Protein AF-A0A212L236-F1 (afdb_monomer_lite)

Structure (mmCIF, N/CA/C/O backbone):
data_AF-A0A212L236-F1
#
_entry.id   AF-A0A212L236-F1
#
loop_
_atom_site.group_PDB
_atom_site.id
_atom_site.type_symbol
_atom_site.label_atom_id
_atom_site.label_alt_id
_atom_site.label_comp_id
_atom_site.label_asym_id
_atom_site.label_entity_id
_atom_site.label_seq_id
_atom_site.pdbx_PDB_ins_code
_atom_site.Cartn_x
_atom_site.Cartn_y
_atom_site.Cartn_z
_atom_site.occupancy
_atom_site.B_iso_or_equiv
_atom_site.auth_seq_id
_atom_site.auth_comp_id
_atom_site.auth_asym_id
_atom_site.auth_atom_id
_atom_site.pdbx_PDB_model_num
ATOM 1 N N . MET A 1 1 ? -16.965 5.588 82.802 1.00 40.06 1 MET A N 1
ATOM 2 C CA . MET A 1 1 ? -16.096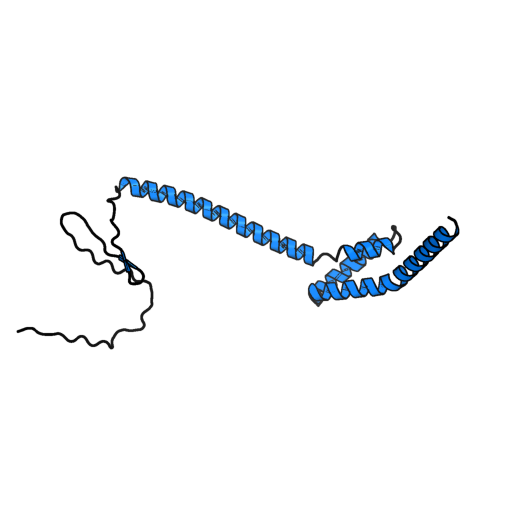 4.462 82.389 1.00 40.06 1 MET A CA 1
ATOM 3 C C . MET A 1 1 ? -16.207 4.333 80.876 1.00 40.06 1 MET A C 1
ATOM 5 O O . MET A 1 1 ? -17.300 4.101 80.388 1.00 40.06 1 MET A O 1
ATOM 9 N N . SER A 1 2 ? -15.134 4.627 80.138 1.00 43.31 2 SER A N 1
ATOM 10 C CA . SER A 1 2 ? -15.123 4.700 78.668 1.00 43.31 2 SER A CA 1
ATOM 11 C C . SER A 1 2 ? -14.299 3.535 78.125 1.00 43.31 2 SER A C 1
ATOM 13 O O . SER A 1 2 ? -13.090 3.469 78.349 1.00 43.31 2 SER A O 1
ATOM 15 N N . THR A 1 3 ? -14.959 2.581 77.476 1.00 48.84 3 THR A N 1
ATOM 16 C CA . THR A 1 3 ? -14.330 1.403 76.878 1.00 48.84 3 THR A CA 1
ATOM 17 C C . THR A 1 3 ? -13.819 1.759 75.482 1.00 48.84 3 THR A C 1
ATOM 19 O O . THR A 1 3 ? -14.577 1.891 74.524 1.00 48.84 3 THR A O 1
ATOM 22 N N . LYS A 1 4 ? -12.502 1.952 75.355 1.00 53.78 4 LYS A N 1
ATOM 23 C CA . LYS A 1 4 ? -11.840 2.120 74.054 1.00 53.78 4 LYS A CA 1
ATOM 24 C C . LYS A 1 4 ? -11.674 0.750 73.402 1.00 53.78 4 LYS A C 1
ATOM 26 O O . LYS A 1 4 ? -10.780 -0.007 73.769 1.00 53.78 4 LYS A O 1
ATOM 31 N N . ASN A 1 5 ? -12.543 0.445 72.443 1.00 52.94 5 ASN A N 1
ATOM 32 C CA . ASN A 1 5 ? -12.450 -0.769 71.640 1.00 52.94 5 ASN A CA 1
ATOM 33 C C . ASN A 1 5 ? -11.335 -0.594 70.595 1.00 52.94 5 ASN A C 1
ATOM 35 O O . ASN A 1 5 ? -11.407 0.278 69.728 1.00 52.94 5 ASN A O 1
ATOM 39 N N . LYS A 1 6 ? -10.259 -1.372 70.731 1.00 56.81 6 LYS A N 1
ATOM 40 C CA . LYS A 1 6 ? -9.047 -1.287 69.907 1.00 56.81 6 LYS A CA 1
ATOM 41 C C . LYS A 1 6 ? -9.207 -2.256 68.731 1.00 56.81 6 LYS A C 1
ATOM 43 O O . LYS A 1 6 ? -8.976 -3.449 68.881 1.00 56.81 6 LYS A O 1
ATOM 48 N N . VAL A 1 7 ? -9.662 -1.754 67.583 1.00 59.41 7 VAL A N 1
ATOM 49 C CA . VAL A 1 7 ? -9.830 -2.567 66.366 1.00 59.41 7 VAL A CA 1
ATOM 50 C C . VAL A 1 7 ? -8.456 -2.854 65.750 1.00 59.41 7 VAL A C 1
ATOM 52 O O . VAL A 1 7 ? -7.631 -1.953 65.595 1.00 59.41 7 VAL A O 1
ATOM 55 N N . ASN A 1 8 ? -8.197 -4.127 65.453 1.00 59.19 8 ASN A N 1
ATOM 56 C CA . ASN A 1 8 ? -6.914 -4.660 64.997 1.00 59.19 8 ASN A CA 1
ATOM 57 C C . ASN A 1 8 ? -6.783 -4.519 63.459 1.00 59.19 8 ASN A C 1
ATOM 59 O O . ASN A 1 8 ? -7.625 -5.053 62.740 1.00 59.19 8 ASN A O 1
ATOM 63 N N . PRO A 1 9 ? -5.762 -3.830 62.912 1.00 56.81 9 PRO A N 1
ATOM 64 C CA . PRO A 1 9 ? -5.702 -3.456 61.489 1.00 56.81 9 PRO A CA 1
ATOM 65 C C . PRO A 1 9 ? -5.265 -4.572 60.515 1.00 56.81 9 PRO A C 1
ATOM 67 O O . PRO A 1 9 ? -4.916 -4.277 59.375 1.00 56.81 9 PRO A O 1
ATOM 70 N N . ARG A 1 10 ? -5.257 -5.847 60.927 1.00 58.03 10 ARG A N 1
ATOM 71 C CA . ARG A 1 10 ? -4.719 -6.965 60.120 1.00 58.03 10 ARG A CA 1
ATOM 72 C C . ARG A 1 10 ? -5.750 -7.774 59.318 1.00 58.03 10 ARG A C 1
ATOM 74 O O . ARG A 1 10 ? -5.355 -8.723 58.656 1.00 58.03 10 ARG A O 1
ATOM 81 N N . GLU A 1 11 ? -7.022 -7.379 59.302 1.00 51.56 11 GLU A N 1
ATOM 82 C CA . GLU A 1 11 ? -8.074 -8.060 58.514 1.00 51.56 11 GLU A CA 1
ATOM 83 C C . GLU A 1 11 ? -8.486 -7.324 57.225 1.00 51.56 11 GLU A C 1
ATOM 85 O O . GLU A 1 11 ? -9.511 -7.625 56.618 1.00 51.56 11 GLU A O 1
ATOM 90 N N . LEU A 1 12 ? -7.690 -6.361 56.755 1.00 53.44 12 LEU A N 1
ATOM 91 C CA . LEU A 1 12 ? -7.918 -5.739 55.450 1.00 53.44 12 LEU A CA 1
ATOM 92 C C . LEU A 1 12 ? -7.248 -6.583 54.363 1.00 53.44 12 LEU A C 1
ATOM 94 O O . LEU A 1 12 ? -6.061 -6.429 54.080 1.00 53.44 12 LEU A O 1
ATOM 98 N N . GLY A 1 13 ? -8.035 -7.484 53.771 1.00 58.25 13 GLY A N 1
ATOM 99 C CA . GLY A 1 13 ? -7.703 -8.162 52.519 1.00 58.25 13 GLY A CA 1
ATOM 100 C C . GLY A 1 13 ? -7.383 -7.177 51.380 1.00 58.25 13 GLY A C 1
ATOM 101 O O . GLY A 1 13 ? -7.542 -5.962 51.541 1.00 58.25 13 GLY A O 1
ATOM 102 N N . PRO A 1 14 ? -6.905 -7.680 50.226 1.00 49.41 14 PRO A N 1
ATOM 103 C CA . PRO A 1 14 ? -6.412 -6.851 49.131 1.00 49.41 14 PRO A CA 1
ATOM 104 C C . PRO A 1 14 ? -7.471 -5.826 48.725 1.00 49.41 14 PRO A C 1
ATOM 106 O O . PRO A 1 14 ? -8.564 -6.171 48.276 1.00 49.41 14 PRO A O 1
ATOM 109 N N . LYS A 1 15 ? -7.135 -4.548 48.921 1.00 50.97 15 LYS A N 1
ATOM 110 C CA . LYS A 1 15 ? -7.946 -3.418 48.484 1.00 50.97 15 LYS A CA 1
ATOM 111 C C . LYS A 1 15 ? -7.992 -3.458 46.963 1.00 50.97 15 LYS A C 1
ATOM 113 O O . LYS A 1 15 ? -7.072 -2.998 46.298 1.00 50.97 15 LYS A O 1
ATOM 118 N N . HIS A 1 16 ? -9.064 -4.013 46.413 1.00 45.50 16 HIS A N 1
ATOM 119 C CA . HIS A 1 16 ? -9.483 -3.622 45.083 1.00 45.50 16 HIS A CA 1
ATOM 120 C C . HIS A 1 16 ? -9.772 -2.123 45.156 1.00 45.50 16 HIS A C 1
ATOM 122 O O . HIS A 1 16 ? -10.763 -1.709 45.757 1.00 45.50 16 HIS A O 1
ATOM 128 N N . GLU A 1 17 ? -8.888 -1.314 44.574 1.00 46.25 17 GLU A N 1
ATOM 129 C CA . GLU A 1 17 ? -9.128 0.091 44.240 1.00 46.25 17 GLU A CA 1
ATOM 130 C C . GLU A 1 17 ? -10.203 0.181 43.146 1.00 46.25 17 GLU A C 1
ATOM 132 O O . GLU A 1 17 ? -10.004 0.698 42.053 1.00 46.25 17 GLU A O 1
ATOM 137 N N . LEU A 1 18 ? -11.380 -0.370 43.417 1.00 48.53 18 LEU A N 1
ATOM 138 C CA . LEU A 1 18 ? -12.588 0.104 42.777 1.00 48.53 18 LEU A CA 1
ATOM 139 C C . LEU A 1 18 ? -12.910 1.387 43.525 1.00 48.53 18 LEU A C 1
ATOM 141 O O . LEU A 1 18 ? -13.132 1.328 44.732 1.00 48.53 18 LEU A O 1
ATOM 145 N N . GLY A 1 19 ? -12.841 2.529 42.833 1.00 50.44 19 GLY A N 1
ATOM 146 C CA . GLY A 1 19 ? -13.160 3.857 43.358 1.00 50.44 19 GLY A CA 1
ATOM 147 C C . GLY A 1 19 ? -14.532 3.873 44.029 1.00 50.44 19 GLY A C 1
ATOM 148 O O . GLY A 1 19 ? -15.550 4.170 43.408 1.00 50.44 19 GLY A O 1
ATOM 149 N N . GLY A 1 20 ? -14.550 3.479 45.298 1.00 48.28 20 GLY A N 1
ATOM 150 C CA . GLY A 1 20 ? -15.741 3.326 46.105 1.00 48.28 20 GLY A CA 1
ATOM 151 C C . GLY A 1 20 ? -16.191 4.702 46.542 1.00 48.28 20 GLY A C 1
ATOM 152 O O . GLY A 1 20 ? -15.620 5.285 47.461 1.00 48.28 20 GLY A O 1
ATOM 153 N N . VAL A 1 21 ? -17.212 5.221 45.870 1.00 51.78 21 VAL A N 1
ATOM 154 C CA . VAL A 1 21 ? -17.937 6.409 46.311 1.00 51.78 21 VAL A CA 1
ATOM 155 C C . VAL A 1 21 ? -18.604 6.072 47.647 1.00 51.78 21 VAL A C 1
ATOM 157 O O . VAL A 1 21 ? -19.576 5.324 47.697 1.00 51.78 21 VAL A O 1
ATOM 160 N N . SER A 1 22 ? -18.046 6.578 48.747 1.00 49.25 22 SER A N 1
ATOM 161 C CA . SER A 1 22 ? -18.634 6.462 50.084 1.00 49.25 22 SER A CA 1
ATOM 162 C C . SER A 1 22 ? -19.480 7.700 50.364 1.00 49.25 22 SER A C 1
ATOM 164 O O . SER A 1 22 ? -18.937 8.750 50.708 1.00 49.25 22 SER A O 1
ATOM 166 N N . THR A 1 23 ? -20.802 7.586 50.245 1.00 54.06 23 THR A N 1
ATOM 167 C CA . THR A 1 23 ? -21.731 8.692 50.518 1.00 54.06 23 THR A CA 1
ATOM 168 C C . THR A 1 23 ? -22.133 8.709 51.994 1.00 54.06 23 THR A C 1
ATOM 170 O O . THR A 1 23 ? -22.830 7.812 52.467 1.00 54.06 23 THR A O 1
ATOM 173 N N . ILE A 1 24 ? -21.728 9.741 52.739 1.00 56.69 24 ILE A N 1
ATOM 174 C CA . ILE A 1 24 ? -22.185 9.971 54.121 1.00 56.69 24 ILE A CA 1
ATOM 175 C C . ILE A 1 24 ? -23.229 11.090 54.079 1.00 56.69 24 ILE A C 1
ATOM 177 O O . ILE A 1 24 ? -22.889 12.264 53.974 1.00 56.69 24 ILE A O 1
ATOM 181 N N . GLY A 1 25 ? -24.513 10.734 54.125 1.00 49.59 25 GLY A N 1
ATOM 182 C CA . GLY A 1 25 ? -25.604 11.711 54.143 1.00 49.59 25 GLY A CA 1
ATOM 183 C C . GLY A 1 25 ? -25.937 12.166 55.564 1.00 49.59 25 GLY A C 1
ATOM 184 O O . GLY A 1 25 ? -26.347 11.349 56.388 1.00 49.59 25 GLY A O 1
ATOM 185 N N . LYS A 1 26 ? -25.820 13.467 55.852 1.00 52.31 26 LYS A N 1
ATOM 186 C CA . LYS A 1 26 ? -26.412 14.094 57.047 1.00 52.31 26 LYS A CA 1
ATOM 187 C C . LYS A 1 26 ? -27.613 14.939 56.622 1.00 52.31 26 LYS A C 1
ATOM 189 O O . LYS A 1 26 ? -27.501 15.777 55.735 1.00 52.31 26 LYS A O 1
ATOM 194 N N . MET A 1 27 ? -28.769 14.711 57.246 1.00 41.25 27 MET A N 1
ATOM 195 C CA . MET A 1 27 ? -29.962 15.539 57.041 1.00 41.25 27 MET A CA 1
ATOM 196 C C . MET A 1 27 ? -29.938 16.703 58.029 1.00 41.25 27 MET A C 1
ATOM 198 O O . MET A 1 27 ? -30.071 16.498 59.234 1.00 41.25 27 MET A O 1
ATOM 202 N N . THR A 1 28 ? -29.796 17.922 57.521 1.00 48.94 28 THR A N 1
ATOM 203 C CA . THR A 1 28 ? -29.958 19.155 58.301 1.00 48.94 28 THR A CA 1
ATOM 204 C C . THR A 1 28 ? -31.006 20.028 57.611 1.00 48.94 28 THR A C 1
ATOM 206 O O . THR A 1 28 ? -30.920 20.271 56.411 1.00 48.94 28 THR A O 1
ATOM 209 N N . SER A 1 29 ? -32.047 20.429 58.351 1.00 50.62 29 SER A N 1
ATOM 210 C CA . SER A 1 29 ? -33.041 21.453 57.966 1.00 50.62 29 SER A CA 1
ATOM 211 C C . SER A 1 29 ? -33.604 21.378 56.532 1.00 50.62 29 SER A C 1
ATOM 213 O O . SER A 1 29 ? -33.676 22.380 55.827 1.00 50.62 29 SER A O 1
ATOM 215 N N . GLY A 1 30 ? -34.019 20.190 56.081 1.00 58.12 30 GLY A N 1
ATOM 216 C CA . GLY A 1 30 ? -34.728 20.029 54.804 1.00 58.12 30 GLY A CA 1
ATOM 217 C C . GLY A 1 30 ? -33.850 20.081 53.547 1.00 58.12 30 GLY A C 1
ATOM 218 O O . GLY A 1 30 ? -34.388 20.057 52.436 1.00 58.12 30 GLY A O 1
ATOM 219 N N . HIS A 1 31 ? -32.523 20.118 53.675 1.00 48.97 31 HIS A N 1
ATOM 220 C CA . HIS A 1 31 ? -31.590 19.979 52.554 1.00 48.97 31 HIS A CA 1
ATOM 221 C C . HIS A 1 31 ? -30.733 18.726 52.766 1.00 48.97 31 HIS A C 1
ATOM 223 O O . HIS A 1 31 ? -30.174 18.506 53.841 1.00 48.97 31 HIS A O 1
ATOM 229 N N . LYS A 1 32 ? -30.700 17.844 51.758 1.00 56.19 32 LYS A N 1
ATOM 230 C CA . LYS A 1 32 ? -29.865 16.640 51.771 1.00 56.19 32 LYS A CA 1
ATOM 231 C C . LYS A 1 32 ? -28.533 17.023 51.137 1.00 56.19 32 LYS A C 1
ATOM 233 O O . LYS A 1 32 ? -28.459 17.158 49.922 1.00 56.19 32 LYS A O 1
ATOM 238 N N . ILE A 1 33 ? -27.518 17.242 51.964 1.00 57.62 33 ILE A N 1
ATOM 239 C CA . ILE A 1 33 ? -26.153 17.470 51.490 1.00 57.62 33 ILE A CA 1
ATOM 240 C C . ILE A 1 33 ? -25.490 16.096 51.412 1.00 57.62 33 ILE A C 1
ATOM 242 O O . ILE A 1 33 ? -25.343 15.413 52.430 1.00 57.62 33 ILE A O 1
ATOM 246 N N . GLU A 1 34 ? -25.148 15.663 50.202 1.00 59.88 34 GLU A N 1
ATOM 247 C CA . GLU A 1 34 ? -24.344 14.463 49.990 1.00 59.88 34 GLU A CA 1
ATOM 248 C C . GLU A 1 34 ? -22.885 14.883 49.850 1.00 59.88 34 GLU A C 1
ATOM 250 O O . GLU A 1 34 ? -22.511 15.606 48.932 1.00 59.88 34 GLU A O 1
ATOM 255 N N . THR A 1 35 ? -22.054 14.461 50.799 1.00 60.84 35 THR A N 1
ATOM 256 C CA . THR A 1 35 ? -20.610 14.661 50.702 1.00 60.84 35 THR A CA 1
ATOM 257 C C . THR A 1 35 ? -20.027 13.521 49.875 1.00 60.84 35 THR A C 1
ATOM 259 O O . THR A 1 35 ? -20.097 12.361 50.292 1.00 60.84 35 THR A O 1
ATOM 262 N N . VAL A 1 36 ? -19.466 13.841 48.708 1.00 65.44 36 VAL A N 1
ATOM 263 C CA . VAL A 1 36 ? -18.777 12.874 47.848 1.00 65.44 36 VAL A CA 1
ATOM 264 C C . VAL A 1 36 ? -17.274 13.091 47.998 1.00 65.44 36 VAL A C 1
ATOM 266 O O . VAL A 1 36 ? -16.760 14.180 47.760 1.00 65.44 36 VAL A O 1
ATOM 269 N N . LEU A 1 37 ? -16.565 12.049 48.429 1.00 58.69 37 LEU A N 1
ATOM 270 C CA . LEU A 1 37 ? -15.103 12.029 48.453 1.00 58.69 37 LEU A CA 1
ATOM 271 C C . LEU A 1 37 ? -14.606 11.528 47.097 1.00 58.69 37 LEU A C 1
ATOM 273 O O . LEU A 1 37 ? -14.757 10.345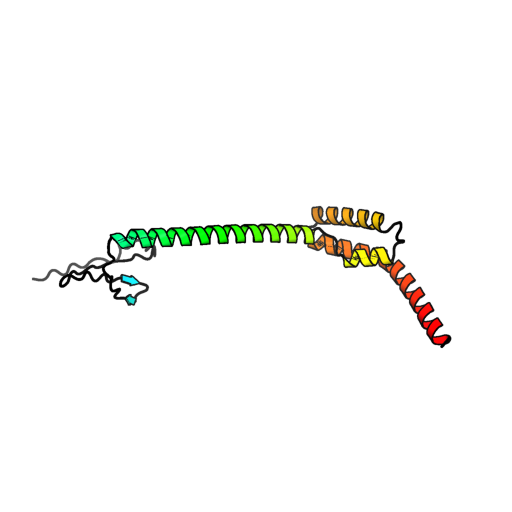 46.787 1.00 58.69 37 LEU A O 1
ATOM 277 N N . PHE A 1 38 ? -14.014 12.417 46.299 1.00 59.66 38 PHE A N 1
ATOM 278 C CA . PHE A 1 38 ? -13.423 12.078 45.004 1.00 59.66 38 PHE A CA 1
ATOM 279 C C . PHE A 1 38 ? -11.935 12.449 45.026 1.00 59.66 38 PHE A C 1
ATOM 281 O O . PHE A 1 38 ? -11.574 13.593 45.293 1.00 59.66 38 PHE A O 1
ATOM 288 N N . ASN A 1 39 ? -11.050 11.469 44.818 1.00 72.62 39 ASN A N 1
ATOM 289 C CA . ASN A 1 39 ? -9.588 11.653 44.825 1.00 72.62 39 ASN A CA 1
ATOM 290 C C . ASN A 1 39 ? -9.029 12.413 46.050 1.00 72.62 39 ASN A C 1
ATOM 292 O O . ASN A 1 39 ? -8.148 13.257 45.920 1.00 72.62 39 ASN A O 1
ATOM 296 N N . GLY A 1 40 ? -9.554 12.144 47.250 1.00 74.69 40 GLY A N 1
ATOM 297 C CA . GLY A 1 40 ? -9.081 12.774 48.492 1.00 74.69 40 GLY A CA 1
ATOM 298 C C . GLY A 1 40 ? -9.486 14.242 48.673 1.00 74.69 40 GLY A C 1
ATOM 299 O O . GLY A 1 40 ? -9.158 14.826 49.704 1.00 74.69 40 GLY A O 1
ATOM 300 N N . THR A 1 41 ? -10.233 14.819 47.727 1.00 66.12 41 THR A N 1
ATOM 301 C CA . THR A 1 41 ? -10.821 16.157 47.846 1.00 66.12 41 THR A CA 1
ATOM 302 C C . THR A 1 41 ? -12.292 16.015 48.224 1.00 66.12 41 THR A C 1
ATOM 304 O O . THR A 1 41 ? -13.017 15.179 47.678 1.00 66.12 41 THR A O 1
ATOM 307 N N . VAL A 1 42 ? -12.725 16.792 49.217 1.00 71.56 42 VAL A N 1
ATOM 308 C CA . VAL A 1 42 ? -14.124 16.838 49.645 1.00 71.56 42 VAL A CA 1
ATOM 309 C C . VAL A 1 42 ? -14.813 17.920 48.828 1.00 71.56 42 VAL A C 1
ATOM 311 O O . VAL A 1 42 ? -14.612 19.105 49.087 1.00 71.56 42 VAL A O 1
ATOM 314 N N . GLU A 1 43 ? -15.613 17.519 47.845 1.00 70.56 43 GLU A N 1
ATOM 315 C CA . GLU A 1 43 ? -16.454 18.448 47.094 1.00 70.56 43 GLU A CA 1
ATOM 316 C C . GLU A 1 43 ? -17.875 18.424 47.664 1.00 70.56 43 GLU A C 1
ATOM 318 O O . GLU A 1 43 ? -18.507 17.373 47.810 1.00 70.56 43 GLU A O 1
ATOM 323 N N . PHE A 1 44 ? -18.378 19.604 48.022 1.00 59.84 44 PHE A N 1
ATOM 324 C CA . PHE A 1 44 ? -19.774 19.788 48.395 1.00 59.84 44 PHE A CA 1
ATOM 325 C C . PHE A 1 44 ? -20.567 20.018 47.114 1.00 59.84 44 PHE A C 1
ATOM 327 O O . PHE A 1 44 ? -20.563 21.117 46.565 1.00 59.84 44 PHE A O 1
ATOM 334 N N . VAL A 1 45 ? -21.221 18.970 46.619 1.00 66.56 45 VAL A N 1
ATOM 335 C CA . VAL A 1 45 ? -22.103 19.091 45.459 1.00 66.56 45 VAL A CA 1
ATOM 336 C C . VAL A 1 45 ? -23.482 19.488 45.965 1.00 66.56 45 VAL A C 1
ATOM 338 O O . VAL A 1 45 ? -24.156 18.723 46.658 1.00 66.56 45 VAL A O 1
ATOM 341 N N . GLU A 1 46 ? -23.899 20.708 45.643 1.00 62.59 46 GLU A N 1
ATOM 342 C CA . GLU A 1 46 ? -25.266 21.150 45.876 1.00 62.59 46 GLU A CA 1
ATOM 343 C C . GLU A 1 46 ? -26.187 20.380 44.922 1.00 62.59 46 GLU A C 1
ATOM 345 O O . GLU A 1 46 ? -26.203 20.599 43.711 1.00 62.59 46 GLU A O 1
ATOM 350 N N . VAL A 1 47 ? -26.910 19.398 45.464 1.00 66.06 47 VAL A N 1
ATOM 351 C CA . VAL A 1 47 ? -27.884 18.624 44.695 1.00 66.06 47 VAL A CA 1
ATOM 352 C C . VAL A 1 47 ? -29.113 19.506 44.504 1.00 66.06 47 VAL A C 1
ATOM 354 O O . VAL A 1 47 ? -30.016 19.521 45.347 1.00 66.06 47 VAL A O 1
ATOM 357 N N . GLU A 1 48 ? -29.148 20.261 43.403 1.00 72.31 48 GLU A N 1
ATOM 358 C CA . GLU A 1 48 ? -30.377 20.913 42.951 1.00 72.31 48 GLU A CA 1
ATOM 359 C C . GLU A 1 48 ? -31.502 19.872 42.948 1.00 72.31 48 GLU A C 1
ATOM 361 O O . GLU A 1 48 ? -31.348 18.761 42.433 1.00 72.31 48 GLU A O 1
ATOM 366 N N . ARG A 1 49 ? -32.643 20.201 43.565 1.00 75.75 49 ARG A N 1
ATOM 367 C CA . ARG A 1 49 ? -33.812 19.316 43.575 1.00 75.75 49 ARG A CA 1
ATOM 368 C C . ARG A 1 49 ? -34.360 19.206 42.154 1.00 75.75 49 ARG A C 1
ATOM 370 O O . ARG A 1 49 ? -35.234 19.972 41.757 1.00 75.75 49 ARG A O 1
ATOM 377 N N . ILE A 1 50 ? -33.857 18.239 41.397 1.00 77.69 50 ILE A N 1
ATOM 378 C CA . ILE A 1 50 ? -34.353 17.940 40.059 1.00 77.69 50 ILE A CA 1
ATOM 379 C C . ILE A 1 50 ? -35.797 17.456 40.199 1.00 77.69 50 ILE A C 1
ATOM 381 O O . ILE A 1 50 ? -36.085 16.489 40.909 1.00 77.69 50 ILE A O 1
ATOM 385 N N . ASN A 1 51 ? -36.721 18.141 39.527 1.00 84.25 51 ASN A N 1
ATOM 386 C CA . ASN A 1 51 ? -38.112 17.723 39.476 1.00 84.25 51 ASN A CA 1
ATOM 387 C C . ASN A 1 51 ? -38.184 16.338 38.808 1.00 84.25 51 ASN A C 1
ATOM 389 O O . ASN A 1 51 ? -37.648 16.176 37.708 1.00 84.25 51 ASN A O 1
ATOM 393 N N . PRO A 1 52 ? -38.853 15.337 39.410 1.00 84.56 52 PRO A N 1
ATOM 394 C CA . PRO A 1 52 ? -38.919 13.988 38.852 1.00 84.56 52 PRO A CA 1
ATOM 395 C C . PRO A 1 52 ? -39.452 13.948 37.413 1.00 84.56 52 PRO A C 1
ATOM 397 O O . PRO A 1 52 ? -39.072 13.066 36.651 1.00 84.56 52 PRO A O 1
ATOM 400 N N . ARG A 1 53 ? -40.262 14.932 36.996 1.00 86.00 53 ARG A N 1
ATOM 401 C CA . ARG A 1 53 ? -40.759 15.034 35.612 1.00 86.00 53 ARG A CA 1
ATOM 402 C C . ARG A 1 53 ? -39.698 15.453 34.588 1.00 86.00 53 ARG A C 1
ATOM 404 O O . ARG A 1 53 ? -39.869 15.189 33.399 1.00 86.00 53 ARG A O 1
ATOM 411 N N . ASP A 1 54 ? -38.627 16.118 35.010 1.00 89.94 54 ASP A N 1
ATOM 412 C CA . ASP A 1 54 ? -37.557 16.557 34.106 1.00 89.94 54 ASP A CA 1
ATOM 413 C C . ASP A 1 54 ? -36.464 15.496 33.939 1.00 89.94 54 ASP A C 1
ATOM 415 O O . ASP A 1 54 ? -35.752 15.497 32.932 1.00 89.94 54 ASP A O 1
ATOM 419 N N . ILE A 1 55 ? -36.404 14.524 34.855 1.00 87.62 55 ILE A N 1
ATOM 420 C CA . ILE A 1 55 ? -35.495 13.374 34.789 1.00 87.62 55 ILE A CA 1
ATOM 421 C C . ILE A 1 55 ? -35.693 12.603 33.474 1.00 87.62 55 ILE A C 1
ATOM 423 O O . ILE A 1 55 ? -34.726 12.334 32.755 1.00 87.62 55 ILE A O 1
ATOM 427 N N . ASP A 1 56 ? -36.943 12.332 33.092 1.00 91.00 56 ASP A N 1
ATOM 428 C CA . ASP A 1 56 ? -37.257 11.607 31.855 1.00 91.00 56 ASP A CA 1
ATOM 429 C C . ASP A 1 56 ? -36.823 12.371 30.600 1.00 91.00 56 ASP A C 1
ATOM 431 O O . ASP A 1 56 ? -36.286 11.782 29.656 1.00 91.00 56 ASP A O 1
ATOM 435 N N . LYS A 1 57 ? -36.987 13.701 30.593 1.00 93.38 57 LYS A N 1
ATOM 436 C CA . LYS A 1 57 ? -36.553 14.553 29.474 1.00 93.38 57 LYS A CA 1
ATOM 437 C C . LYS A 1 57 ? -35.032 14.552 29.335 1.00 93.38 57 LYS A C 1
ATOM 439 O O . LYS A 1 57 ? -34.523 14.463 28.215 1.00 93.38 57 LYS A O 1
ATOM 444 N N . ILE A 1 58 ? -34.309 14.613 30.455 1.00 91.00 58 ILE A N 1
ATOM 445 C CA . ILE A 1 58 ? -32.842 14.565 30.484 1.00 91.00 58 ILE A CA 1
ATOM 446 C C . ILE A 1 58 ? -32.354 13.223 29.929 1.00 91.00 58 ILE A C 1
ATOM 448 O O . ILE A 1 58 ? -31.505 13.200 29.031 1.00 91.00 58 ILE A O 1
ATOM 452 N N . PHE A 1 59 ? -32.932 12.105 30.379 1.00 93.31 59 PHE A N 1
ATOM 453 C CA . PHE A 1 59 ? -32.573 10.787 29.856 1.00 93.31 59 PHE A CA 1
ATOM 454 C C . PHE A 1 59 ? -32.935 10.624 28.378 1.00 93.31 59 PHE A C 1
ATOM 456 O O . PHE A 1 59 ? -32.129 10.089 27.613 1.00 93.31 59 PHE A O 1
ATOM 463 N N . ALA A 1 60 ? -34.098 11.110 27.941 1.00 94.31 60 ALA A N 1
ATOM 464 C CA . ALA A 1 60 ? -34.497 11.066 26.536 1.00 94.31 60 ALA A CA 1
ATOM 465 C C . ALA A 1 60 ? -33.520 11.849 25.642 1.00 94.31 60 ALA A C 1
ATOM 467 O O . ALA A 1 60 ? -33.090 11.338 24.599 1.00 94.31 60 ALA A O 1
ATOM 468 N N . LYS A 1 61 ? -33.107 13.049 26.074 1.00 96.00 61 LYS A N 1
ATOM 469 C CA . LYS A 1 61 ? -32.103 13.865 25.378 1.00 96.00 61 LYS A CA 1
ATOM 470 C C . LYS A 1 61 ? -30.752 13.151 25.317 1.00 96.00 61 LYS A C 1
ATOM 472 O O . LYS A 1 61 ? -30.209 12.969 24.226 1.00 96.00 61 LYS A O 1
ATOM 477 N N . LYS A 1 62 ? -30.265 12.646 26.453 1.00 94.00 62 LYS A N 1
ATOM 478 C CA . LYS A 1 62 ? -28.971 11.952 26.547 1.00 94.00 62 LYS A CA 1
ATOM 479 C C . LYS A 1 62 ? -28.934 10.672 25.704 1.00 94.00 62 LYS A C 1
ATOM 481 O O . LYS A 1 62 ? -27.945 10.400 25.031 1.00 94.00 62 LYS A O 1
ATOM 486 N N . ARG A 1 63 ? -30.040 9.921 25.630 1.00 95.12 63 ARG A N 1
ATOM 487 C CA . ARG A 1 63 ? -30.172 8.754 24.732 1.00 95.12 63 ARG A CA 1
ATOM 488 C C . ARG A 1 63 ? -30.120 9.139 23.252 1.00 95.12 63 ARG A C 1
ATOM 490 O O . ARG A 1 63 ? -29.640 8.354 22.434 1.00 95.12 63 ARG A O 1
ATOM 497 N N . LYS A 1 64 ? -30.646 10.309 22.877 1.00 96.88 64 LYS A N 1
ATOM 498 C CA . LYS A 1 64 ? -30.586 10.804 21.493 1.00 96.88 64 LYS A CA 1
ATOM 499 C C . LYS A 1 64 ? -29.156 11.183 21.109 1.00 96.88 64 LYS A C 1
ATOM 501 O O . LYS A 1 64 ? -28.715 10.825 20.021 1.00 96.88 64 LYS A O 1
ATOM 506 N N . GLU A 1 65 ? -28.430 11.840 22.007 1.00 95.56 65 GLU A N 1
ATOM 507 C CA . GLU A 1 65 ? -27.008 12.160 21.826 1.00 95.56 65 GLU A CA 1
ATOM 508 C C . GLU A 1 65 ? -26.153 10.894 21.744 1.00 95.56 65 GLU A C 1
ATOM 510 O O . GLU A 1 65 ? -25.385 10.738 20.798 1.00 95.56 65 GLU A O 1
ATOM 515 N N . HIS A 1 66 ? -26.376 9.932 22.640 1.00 94.94 66 HIS A N 1
ATOM 516 C CA . HIS A 1 66 ? -25.673 8.650 22.616 1.00 94.94 66 HIS A CA 1
ATOM 517 C C . HIS A 1 66 ? -25.865 7.905 21.285 1.00 94.94 66 HIS A C 1
ATOM 519 O O . HIS A 1 66 ? -24.918 7.356 20.731 1.00 94.94 66 HIS A O 1
ATOM 525 N N . ARG A 1 67 ? -27.077 7.941 20.713 1.00 95.62 67 ARG A N 1
ATOM 526 C CA . ARG A 1 67 ? -27.341 7.363 19.384 1.00 95.62 67 ARG A CA 1
ATOM 527 C C . ARG A 1 67 ? -26.574 8.060 18.261 1.00 95.62 67 ARG A C 1
ATOM 529 O O . ARG A 1 67 ? -26.119 7.381 17.347 1.00 95.62 67 ARG A O 1
ATOM 536 N N . ARG A 1 68 ? -26.415 9.386 18.323 1.00 96.38 68 ARG A N 1
ATOM 537 C CA . ARG A 1 68 ? -25.614 10.130 17.336 1.00 96.38 68 ARG A CA 1
ATOM 538 C C . ARG A 1 68 ? -24.150 9.712 17.404 1.00 96.38 68 ARG A C 1
ATOM 540 O O . ARG A 1 68 ? -23.589 9.374 16.372 1.00 96.38 68 ARG A O 1
ATOM 547 N N . LEU A 1 69 ? -23.587 9.654 18.612 1.00 95.69 69 LEU A N 1
ATOM 548 C CA . LEU A 1 69 ? -22.196 9.250 18.820 1.00 95.69 69 LEU A CA 1
ATOM 549 C C . LEU A 1 69 ? -21.931 7.827 18.324 1.00 95.69 69 LEU A C 1
ATOM 551 O O . LEU A 1 69 ? -20.952 7.612 17.621 1.00 95.69 69 LEU A O 1
ATOM 555 N N . ILE A 1 70 ? -22.830 6.876 18.604 1.00 97.06 70 ILE A N 1
ATOM 556 C CA . ILE A 1 70 ? -22.706 5.502 18.091 1.00 97.06 70 ILE A CA 1
ATOM 557 C C . ILE A 1 70 ? -22.636 5.485 16.561 1.00 97.06 70 ILE A C 1
ATOM 559 O O . ILE A 1 70 ? -21.815 4.770 15.993 1.00 97.06 70 ILE A O 1
ATOM 563 N N . ASN A 1 71 ? -23.490 6.255 15.886 1.00 97.12 71 ASN A N 1
ATOM 564 C CA . ASN A 1 71 ? -23.486 6.292 14.426 1.00 97.12 71 ASN A CA 1
ATOM 565 C C . ASN A 1 71 ? -22.196 6.916 13.882 1.00 97.12 71 ASN A C 1
ATOM 567 O O . ASN A 1 71 ? -21.648 6.402 12.913 1.00 97.12 71 ASN A O 1
ATOM 571 N N . THR A 1 72 ? -21.684 7.971 14.521 1.00 96.00 72 THR A N 1
ATOM 572 C CA . THR A 1 72 ? -20.404 8.584 14.142 1.00 96.00 72 THR A CA 1
ATOM 573 C C . THR A 1 72 ? -19.232 7.623 14.343 1.00 96.00 72 THR A C 1
ATOM 575 O O . THR A 1 72 ? -18.385 7.519 13.464 1.00 96.00 72 THR A O 1
ATOM 578 N N . ILE A 1 73 ? -19.206 6.870 15.447 1.00 96.19 73 ILE A N 1
ATOM 579 C CA . ILE A 1 73 ? -18.173 5.852 15.696 1.00 96.19 73 ILE A CA 1
ATOM 580 C C . ILE A 1 73 ? -18.224 4.766 14.620 1.00 96.19 73 ILE A C 1
ATOM 582 O O . ILE A 1 73 ? -17.196 4.439 14.040 1.00 96.19 73 ILE A O 1
ATOM 586 N N . LYS A 1 74 ? -19.420 4.268 14.282 1.00 97.12 74 LYS A N 1
ATOM 587 C CA . LYS A 1 74 ? -19.577 3.284 13.201 1.00 97.12 74 LYS A CA 1
ATOM 588 C C . LYS A 1 74 ? -19.068 3.804 11.857 1.00 97.12 74 LYS A C 1
ATOM 590 O O . LYS A 1 74 ? -18.414 3.062 11.138 1.00 97.12 74 LYS A O 1
ATOM 595 N N . GLN A 1 75 ? -19.349 5.067 11.531 1.00 95.94 75 GLN A N 1
ATOM 596 C CA . GLN A 1 75 ? -18.843 5.688 10.304 1.00 95.94 75 GLN A CA 1
ATOM 597 C C . GLN A 1 75 ? -17.314 5.798 10.302 1.00 95.94 75 GLN A C 1
ATOM 599 O O . GLN A 1 75 ? -16.693 5.535 9.278 1.00 95.94 75 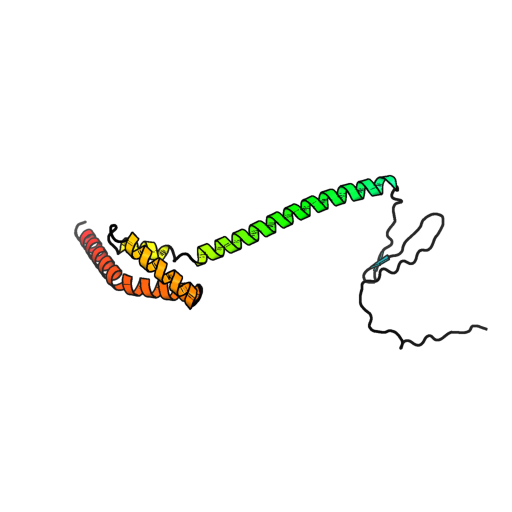GLN A O 1
ATOM 604 N N . LEU A 1 76 ? -16.700 6.152 11.434 1.00 94.50 76 LEU A N 1
ATOM 605 C CA . LEU A 1 76 ? -15.242 6.222 11.558 1.00 94.50 76 LEU A CA 1
ATOM 606 C C . LEU A 1 76 ? -14.586 4.843 11.429 1.00 94.50 76 LEU A C 1
ATOM 608 O O . LEU A 1 76 ? -13.628 4.701 10.676 1.00 94.50 76 LEU A O 1
ATOM 612 N N . GLU A 1 77 ? -15.134 3.816 12.080 1.00 95.19 77 GLU A N 1
ATOM 613 C CA . GLU A 1 77 ? -14.639 2.440 11.936 1.00 95.19 77 GLU A CA 1
ATOM 614 C C . GLU A 1 77 ? -14.726 1.944 10.484 1.00 95.19 77 GLU A C 1
ATOM 616 O O . GLU A 1 77 ? -13.859 1.205 10.015 1.00 95.19 77 GLU A O 1
ATOM 621 N N . GLU A 1 78 ? -15.776 2.327 9.757 1.00 94.19 78 GLU A N 1
ATOM 622 C CA . GLU A 1 78 ? -15.934 1.965 8.350 1.00 94.19 78 GLU A CA 1
ATOM 623 C C . GLU A 1 78 ? -14.913 2.683 7.456 1.00 94.19 78 GLU A C 1
ATOM 625 O O . GLU A 1 78 ? -14.345 2.062 6.555 1.00 94.19 78 GLU A O 1
ATOM 630 N N . LEU A 1 79 ? -14.606 3.950 7.750 1.00 91.94 79 LEU A N 1
ATOM 631 C CA . LEU A 1 79 ? -13.532 4.688 7.082 1.00 91.94 79 LEU A CA 1
ATOM 632 C C . LEU A 1 79 ? -12.159 4.048 7.332 1.00 91.94 79 LEU A C 1
ATOM 634 O O . LEU A 1 79 ? -11.435 3.797 6.373 1.00 91.94 79 LEU A O 1
ATOM 638 N N . GLU A 1 80 ? -11.828 3.682 8.573 1.00 89.81 80 GLU A N 1
ATOM 639 C CA . GLU A 1 80 ? -10.544 3.035 8.895 1.00 89.81 80 GLU A CA 1
ATOM 640 C C . GLU A 1 80 ? -10.371 1.676 8.196 1.00 89.81 80 GLU A C 1
ATOM 642 O O . GLU A 1 80 ? -9.282 1.335 7.711 1.00 89.81 80 GLU A O 1
ATOM 647 N N . ARG A 1 81 ? -11.451 0.889 8.085 1.00 88.31 81 ARG A N 1
ATOM 648 C CA . ARG A 1 81 ? -11.425 -0.362 7.306 1.00 88.31 81 ARG A CA 1
ATOM 649 C C . ARG A 1 81 ? -11.172 -0.104 5.826 1.00 88.31 81 ARG A C 1
ATOM 651 O O . ARG A 1 81 ? -10.450 -0.878 5.197 1.00 88.31 81 ARG A O 1
ATOM 658 N N . ASN A 1 82 ? -11.758 0.951 5.269 1.00 85.12 82 ASN A N 1
ATOM 659 C CA . ASN A 1 82 ? -11.565 1.307 3.866 1.00 85.12 82 ASN A CA 1
ATOM 660 C C . ASN A 1 82 ? -10.144 1.816 3.603 1.00 85.12 82 ASN A C 1
ATOM 662 O O . ASN A 1 82 ? -9.524 1.369 2.641 1.00 85.12 82 ASN A O 1
ATOM 666 N N . ASP A 1 83 ? -9.582 2.639 4.489 1.00 77.75 83 ASP A N 1
ATOM 667 C CA . ASP A 1 83 ? -8.194 3.107 4.383 1.00 77.75 83 ASP A CA 1
ATOM 668 C C . ASP A 1 83 ? -7.191 1.952 4.461 1.00 77.75 83 ASP A C 1
ATOM 670 O O . ASP A 1 83 ? -6.188 1.933 3.743 1.00 77.75 83 ASP A O 1
ATOM 674 N N . THR A 1 84 ? -7.476 0.946 5.291 1.00 78.25 84 THR A N 1
ATOM 675 C CA . THR A 1 84 ? -6.639 -0.256 5.386 1.00 78.25 84 THR A CA 1
ATOM 676 C C . THR A 1 84 ? -6.655 -1.038 4.074 1.00 78.25 84 THR A C 1
ATOM 678 O O . THR A 1 84 ? -5.589 -1.365 3.551 1.00 78.25 84 THR A O 1
ATOM 681 N N . LYS A 1 85 ? -7.841 -1.259 3.490 1.00 77.75 85 LYS A N 1
ATOM 682 C CA . LYS A 1 85 ? -7.980 -1.914 2.179 1.00 77.75 85 LYS A CA 1
ATOM 683 C C . LYS A 1 85 ? -7.279 -1.130 1.072 1.00 77.75 85 LYS A C 1
ATOM 685 O O . LYS A 1 85 ? -6.535 -1.716 0.293 1.00 77.75 85 LYS A O 1
ATOM 690 N N . LEU A 1 86 ? -7.444 0.193 1.049 1.00 74.06 86 LEU A N 1
ATOM 691 C CA . LEU A 1 86 ? -6.793 1.061 0.069 1.00 74.06 86 LEU A CA 1
ATOM 692 C C . LEU A 1 86 ? -5.264 1.022 0.223 1.00 74.06 86 LEU A C 1
ATOM 694 O O . LEU A 1 86 ? -4.528 0.958 -0.758 1.00 74.06 86 LEU A O 1
ATOM 698 N N . SER A 1 87 ? -4.764 1.012 1.462 1.00 71.50 87 SER A N 1
ATOM 699 C CA . SER A 1 87 ? -3.333 0.879 1.750 1.00 71.50 87 SER A CA 1
ATOM 700 C C . SER A 1 87 ? -2.779 -0.467 1.286 1.00 71.50 87 SER A C 1
ATOM 702 O O . SER A 1 87 ? -1.642 -0.528 0.814 1.00 71.50 87 SER A O 1
ATOM 704 N N . GLU A 1 88 ? -3.553 -1.543 1.423 1.00 74.25 88 GLU A N 1
ATOM 705 C CA . GLU A 1 88 ? -3.188 -2.870 0.927 1.00 74.25 88 GLU A CA 1
ATOM 706 C C . GLU A 1 88 ? -3.184 -2.922 -0.602 1.00 74.25 88 GLU A C 1
ATOM 708 O O . GLU A 1 88 ? -2.196 -3.378 -1.176 1.00 74.25 88 GLU A O 1
ATOM 713 N N . GLU A 1 89 ? -4.186 -2.353 -1.272 1.00 71.81 89 GLU A N 1
ATOM 714 C CA . GLU A 1 89 ? -4.187 -2.225 -2.735 1.00 71.81 89 GLU A CA 1
ATOM 715 C C . GLU A 1 89 ? -2.982 -1.415 -3.233 1.00 71.81 89 GLU A C 1
ATOM 717 O O . GLU A 1 89 ? -2.217 -1.890 -4.073 1.00 71.81 89 GLU A O 1
ATOM 722 N N . ILE A 1 90 ? -2.709 -0.242 -2.651 1.00 68.94 90 ILE A N 1
ATOM 723 C CA . ILE A 1 90 ? -1.560 0.604 -3.031 1.00 68.94 90 ILE A CA 1
ATOM 724 C C . ILE A 1 90 ? -0.217 -0.102 -2.765 1.00 68.94 90 ILE A C 1
ATOM 726 O O . ILE A 1 90 ? 0.778 0.123 -3.463 1.00 68.94 90 ILE A O 1
ATOM 730 N N . LYS A 1 91 ? -0.145 -0.965 -1.749 1.00 69.12 91 LYS A N 1
ATOM 731 C CA . LYS A 1 91 ? 1.038 -1.801 -1.486 1.00 69.12 91 LYS A CA 1
ATOM 732 C C . LYS A 1 91 ? 1.214 -2.890 -2.545 1.00 69.12 91 LYS A C 1
ATOM 734 O O . LYS A 1 91 ? 2.360 -3.187 -2.903 1.00 69.12 91 LYS A O 1
ATOM 739 N N . ASN A 1 92 ? 0.108 -3.424 -3.051 1.00 69.62 92 ASN A N 1
ATOM 740 C CA . ASN A 1 92 ? 0.069 -4.482 -4.055 1.00 69.62 92 ASN A CA 1
ATOM 741 C C . ASN A 1 92 ? 0.290 -3.978 -5.485 1.00 69.62 92 ASN A C 1
ATOM 743 O O . ASN A 1 92 ? 0.607 -4.780 -6.361 1.00 69.62 92 ASN A O 1
ATOM 747 N N . HIS A 1 93 ? 0.228 -2.665 -5.715 1.00 73.94 93 HIS A N 1
ATOM 748 C CA . HIS A 1 93 ? 0.627 -2.083 -6.990 1.00 73.94 93 HIS A CA 1
ATOM 749 C C . HIS A 1 93 ? 2.152 -1.912 -7.109 1.00 73.94 93 HIS A C 1
ATOM 751 O O . HIS A 1 93 ? 2.822 -1.497 -6.147 1.00 73.94 93 HIS A O 1
ATOM 757 N N . PRO A 1 94 ? 2.724 -2.220 -8.289 1.00 74.50 94 PRO A N 1
ATOM 758 C CA . PRO A 1 94 ? 4.114 -1.917 -8.579 1.00 74.50 94 PRO A CA 1
ATOM 759 C C . PRO A 1 94 ? 4.343 -0.393 -8.572 1.00 74.50 94 PRO A C 1
ATOM 761 O O . PRO A 1 94 ? 3.421 0.402 -8.761 1.00 74.50 94 PRO A O 1
ATOM 764 N N . PRO A 1 95 ? 5.577 0.060 -8.305 1.00 78.06 95 PRO A N 1
ATOM 765 C CA . PRO A 1 95 ? 5.878 1.483 -8.259 1.00 78.06 95 PRO A CA 1
ATOM 766 C C . PRO A 1 95 ? 5.688 2.149 -9.632 1.00 78.06 95 PRO A C 1
ATOM 768 O O . PRO A 1 95 ? 6.392 1.823 -10.584 1.00 78.06 95 PRO A O 1
ATOM 771 N N . SER A 1 96 ? 4.826 3.165 -9.708 1.00 78.19 96 SER A N 1
ATOM 772 C CA . SER A 1 96 ? 4.453 3.852 -10.961 1.00 78.19 96 SER A CA 1
ATOM 773 C C . SER A 1 96 ? 5.630 4.498 -11.707 1.00 78.19 96 SER A C 1
ATOM 775 O O . SER A 1 96 ? 5.568 4.738 -12.909 1.00 78.19 96 SER A O 1
ATOM 777 N N . TRP A 1 97 ? 6.730 4.812 -11.013 1.00 79.94 97 TRP A N 1
ATOM 778 C CA . TRP A 1 97 ? 7.939 5.324 -11.667 1.00 79.94 97 TRP A CA 1
ATOM 779 C C . TRP A 1 97 ? 8.631 4.253 -12.519 1.00 79.94 97 TRP A C 1
ATOM 781 O O . TRP A 1 97 ? 9.207 4.578 -13.555 1.00 79.94 97 TRP A O 1
ATOM 791 N N . ALA A 1 98 ? 8.559 2.984 -12.113 1.00 77.50 98 ALA A N 1
ATOM 792 C CA . ALA A 1 98 ? 9.181 1.880 -12.831 1.00 77.50 98 ALA A CA 1
ATOM 793 C C . ALA A 1 98 ? 8.432 1.575 -14.134 1.00 77.50 98 ALA A C 1
ATOM 795 O O . ALA A 1 98 ? 9.066 1.339 -15.159 1.00 77.50 98 ALA A O 1
ATOM 796 N N . GLU A 1 99 ? 7.103 1.675 -14.110 1.00 80.44 99 GLU A N 1
ATOM 797 C CA . GLU A 1 99 ? 6.246 1.564 -15.297 1.00 80.44 99 GLU A CA 1
ATOM 798 C C . GLU A 1 99 ? 6.601 2.628 -16.342 1.00 80.44 99 GLU A C 1
ATOM 800 O O . GLU A 1 99 ? 6.795 2.321 -17.517 1.00 80.44 99 GLU A O 1
ATOM 805 N N . LYS A 1 100 ? 6.799 3.879 -15.903 1.00 82.81 100 LYS A N 1
ATOM 806 C CA . LYS A 1 100 ? 7.218 4.974 -16.791 1.00 82.81 100 LYS A CA 1
ATOM 807 C C . LYS A 1 100 ? 8.574 4.707 -17.439 1.00 82.81 100 LYS A C 1
ATOM 809 O O . LYS A 1 100 ? 8.729 4.937 -18.634 1.00 82.81 100 LYS A O 1
ATOM 814 N N . ILE A 1 101 ? 9.551 4.213 -16.677 1.00 81.56 101 ILE A N 1
ATOM 815 C CA . ILE A 1 101 ? 10.871 3.864 -17.227 1.00 81.56 101 ILE A CA 1
ATOM 816 C C . ILE A 1 101 ? 10.742 2.736 -18.256 1.00 81.56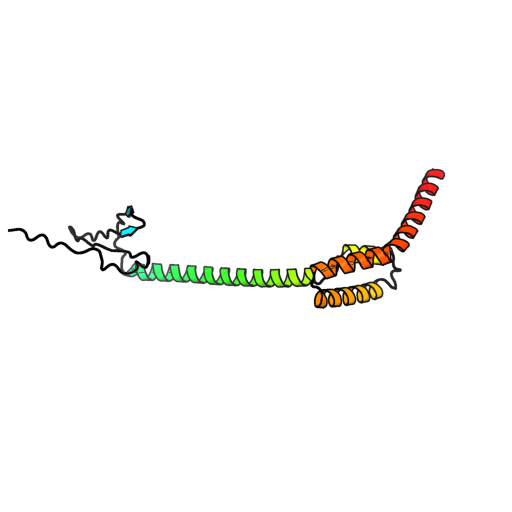 101 ILE A C 1
ATOM 818 O O . ILE A 1 101 ? 11.345 2.818 -19.327 1.00 81.56 101 ILE A O 1
ATOM 822 N N . LEU A 1 102 ? 9.933 1.716 -17.963 1.00 81.00 102 LEU A N 1
ATOM 823 C CA . LEU A 1 102 ? 9.681 0.605 -18.878 1.00 81.00 102 LEU A CA 1
ATOM 824 C C . LEU A 1 102 ? 9.035 1.071 -20.187 1.00 81.00 102 LEU A C 1
ATOM 826 O O . LEU A 1 102 ? 9.517 0.665 -21.243 1.00 81.00 102 LEU A O 1
ATOM 830 N N . CYS A 1 103 ? 8.040 1.962 -20.153 1.00 82.50 103 CYS A N 1
ATOM 831 C CA . CYS A 1 103 ? 7.436 2.491 -21.384 1.00 82.50 103 CYS A CA 1
ATOM 832 C C . CYS A 1 103 ? 8.322 3.482 -22.149 1.00 82.50 103 CYS A C 1
ATOM 834 O O . CYS A 1 103 ? 8.163 3.613 -23.357 1.00 82.50 103 CYS A O 1
ATOM 836 N N . ILE A 1 104 ? 9.272 4.167 -21.503 1.00 83.06 104 ILE A N 1
ATOM 837 C CA . ILE A 1 104 ? 10.254 4.997 -22.228 1.00 83.06 104 ILE A CA 1
ATOM 838 C C . ILE A 1 104 ? 11.229 4.117 -23.020 1.00 83.06 104 ILE A C 1
ATOM 840 O O . ILE A 1 104 ? 11.697 4.493 -24.094 1.00 83.06 104 ILE A O 1
ATOM 844 N N . ILE A 1 105 ? 11.568 2.953 -22.471 1.00 81.50 105 ILE A N 1
ATOM 845 C CA . ILE A 1 105 ? 12.576 2.056 -23.036 1.00 81.50 105 ILE A CA 1
ATOM 846 C C . ILE A 1 105 ? 11.973 1.080 -24.051 1.00 81.50 105 ILE A C 1
ATOM 848 O O . ILE A 1 105 ? 12.620 0.729 -25.040 1.00 81.50 105 ILE A O 1
ATOM 852 N N . THR A 1 106 ? 10.756 0.615 -23.792 1.00 80.62 106 THR A N 1
ATOM 853 C CA . THR A 1 106 ? 10.094 -0.430 -24.573 1.00 80.62 106 THR A CA 1
ATOM 854 C C . THR A 1 106 ? 9.233 0.208 -25.663 1.00 80.62 106 THR A C 1
ATOM 856 O O . THR A 1 106 ? 8.533 1.179 -25.384 1.00 80.62 106 THR A O 1
ATOM 859 N N . PRO A 1 107 ? 9.230 -0.320 -26.901 1.00 82.75 107 PRO A N 1
ATOM 860 C CA . PRO A 1 107 ? 8.300 0.126 -27.934 1.00 82.75 107 PRO A CA 1
ATOM 861 C C . PRO A 1 107 ? 6.851 0.053 -27.443 1.00 82.75 107 PRO A C 1
ATOM 863 O O . PRO A 1 107 ? 6.476 -0.914 -26.780 1.00 82.75 107 PRO A O 1
ATOM 866 N N . HIS A 1 108 ? 6.035 1.043 -27.813 1.00 83.44 108 HIS A N 1
ATOM 867 C CA . HIS A 1 108 ? 4.649 1.177 -27.352 1.00 83.44 108 HIS A CA 1
ATOM 868 C C . HIS A 1 108 ? 3.818 -0.101 -27.570 1.00 83.44 108 HIS A C 1
ATOM 870 O O . HIS A 1 108 ? 3.039 -0.484 -26.709 1.00 83.44 108 HIS A O 1
ATOM 876 N N . GLU A 1 109 ? 4.054 -0.819 -28.672 1.00 86.56 109 GLU A N 1
ATOM 877 C CA . GLU A 1 109 ? 3.378 -2.083 -29.013 1.00 86.56 109 GLU A CA 1
ATOM 878 C C . GLU A 1 109 ? 3.623 -3.220 -28.011 1.00 86.56 109 GLU A C 1
ATOM 880 O O . GLU A 1 109 ? 2.833 -4.155 -27.926 1.00 86.56 109 GLU A O 1
ATOM 885 N N . LYS A 1 110 ? 4.734 -3.167 -27.270 1.00 83.88 110 LYS A N 1
ATOM 886 C CA . LYS A 1 110 ? 5.132 -4.202 -26.311 1.00 83.88 110 LYS A CA 1
ATOM 887 C C . LYS A 1 110 ? 5.077 -3.721 -24.864 1.00 83.88 110 LYS A C 1
ATOM 889 O O . LYS A 1 110 ? 5.330 -4.538 -23.981 1.00 83.88 110 LYS A O 1
ATOM 894 N N . CYS A 1 111 ? 4.770 -2.442 -24.603 1.00 83.81 111 CYS A N 1
ATOM 895 C CA . CYS A 1 111 ? 4.789 -1.935 -23.228 1.00 83.81 111 CYS A CA 1
ATOM 896 C C . CYS A 1 111 ? 3.755 -2.666 -22.362 1.00 83.81 111 CYS A C 1
ATOM 898 O O . CYS A 1 111 ? 4.114 -3.152 -21.295 1.00 83.81 111 CYS A O 1
ATOM 900 N N . ASP A 1 112 ? 2.524 -2.834 -22.854 1.00 84.69 112 ASP A N 1
ATOM 901 C CA . ASP A 1 112 ? 1.436 -3.461 -22.091 1.00 84.69 112 ASP A CA 1
ATOM 902 C C . ASP A 1 112 ? 1.730 -4.924 -21.734 1.00 84.69 112 ASP A C 1
ATOM 904 O O . ASP A 1 112 ? 1.511 -5.345 -20.600 1.00 84.69 112 ASP A O 1
ATOM 908 N N . ALA A 1 113 ? 2.293 -5.689 -22.676 1.00 87.19 113 ALA A N 1
ATOM 909 C CA . ALA A 1 113 ? 2.669 -7.082 -22.442 1.00 87.19 113 ALA A CA 1
ATOM 910 C C . ALA A 1 113 ? 3.771 -7.197 -21.376 1.00 87.19 113 ALA A C 1
ATOM 912 O O . ALA A 1 113 ? 3.662 -7.987 -20.441 1.00 87.19 113 ALA A O 1
ATOM 913 N N . VAL A 1 114 ? 4.805 -6.355 -21.474 1.00 85.06 114 VAL A N 1
ATOM 914 C CA . VAL A 1 114 ? 5.910 -6.340 -20.506 1.00 85.06 114 VAL A CA 1
ATOM 915 C C . VAL A 1 114 ? 5.424 -5.873 -19.129 1.00 85.06 114 VAL A C 1
ATOM 917 O O . VAL A 1 114 ? 5.807 -6.453 -18.117 1.00 85.06 114 VAL A O 1
ATOM 920 N N . LEU A 1 115 ? 4.556 -4.860 -19.068 1.00 84.69 115 LEU A N 1
ATOM 921 C CA . LEU A 1 115 ? 3.919 -4.403 -17.828 1.00 84.69 115 LEU A CA 1
ATOM 922 C C . LEU A 1 115 ? 3.120 -5.520 -17.150 1.00 84.69 115 LEU A C 1
ATOM 924 O O . LEU A 1 115 ? 3.233 -5.687 -15.934 1.00 84.69 115 LEU A O 1
ATOM 928 N N . GLY A 1 116 ? 2.367 -6.299 -17.931 1.00 86.19 116 GLY A N 1
ATOM 929 C CA . GLY A 1 116 ? 1.645 -7.476 -17.451 1.00 86.19 116 GLY A CA 1
ATOM 930 C C . GLY A 1 116 ? 2.573 -8.487 -16.777 1.00 86.19 116 GLY A C 1
ATOM 931 O O . GLY A 1 116 ? 2.390 -8.794 -15.598 1.00 86.19 116 GLY A O 1
ATOM 932 N N . ASP A 1 117 ? 3.629 -8.913 -17.473 1.00 88.62 117 ASP A N 1
ATOM 933 C CA . ASP A 1 117 ? 4.597 -9.893 -16.956 1.00 88.62 117 ASP A CA 1
ATOM 934 C C . ASP A 1 117 ? 5.271 -9.419 -15.657 1.00 88.62 117 ASP A C 1
ATOM 936 O O . ASP A 1 117 ? 5.423 -10.169 -14.685 1.00 88.62 117 ASP A O 1
ATOM 940 N N . PHE A 1 118 ? 5.672 -8.147 -15.617 1.00 83.31 118 PHE A N 1
ATOM 941 C CA . PHE A 1 118 ? 6.297 -7.549 -14.440 1.00 83.31 118 PHE A CA 1
ATOM 942 C C . PHE A 1 118 ? 5.315 -7.433 -13.263 1.00 83.31 118 PHE A C 1
ATOM 944 O O . PHE A 1 118 ? 5.710 -7.680 -12.117 1.00 83.31 118 PHE A O 1
ATOM 951 N N . SER A 1 119 ? 4.045 -7.117 -13.526 1.00 84.75 119 SER A N 1
ATOM 952 C CA . SER A 1 119 ? 2.984 -7.082 -12.513 1.00 84.75 119 SER A CA 1
ATOM 953 C C . SER A 1 119 ? 2.735 -8.469 -11.907 1.00 84.75 119 SER A C 1
ATOM 955 O O . SER A 1 119 ? 2.741 -8.620 -10.681 1.00 84.75 119 SER A O 1
ATOM 957 N N . GLU A 1 120 ? 2.628 -9.508 -12.741 1.00 86.75 120 GLU A N 1
ATOM 958 C CA . GLU A 1 120 ? 2.467 -10.892 -12.275 1.00 86.75 120 GLU A CA 1
ATOM 959 C C . GLU A 1 120 ? 3.657 -11.360 -11.430 1.00 86.75 120 GLU A C 1
ATOM 961 O O . GLU A 1 120 ? 3.494 -11.988 -10.376 1.00 86.75 120 GLU A O 1
ATOM 966 N N . LEU A 1 121 ? 4.879 -11.035 -11.861 1.00 87.88 121 LEU A N 1
ATOM 967 C CA . LEU A 1 121 ? 6.080 -11.328 -11.086 1.00 87.88 121 LEU A CA 1
ATOM 968 C C . LEU A 1 121 ? 6.068 -10.589 -9.748 1.00 87.88 121 LEU A C 1
ATOM 970 O O . LEU A 1 121 ? 6.442 -11.176 -8.732 1.00 87.88 121 LEU A O 1
ATOM 974 N N . TYR A 1 122 ? 5.652 -9.324 -9.709 1.00 86.50 122 TYR A N 1
ATOM 975 C CA . TYR A 1 122 ? 5.573 -8.561 -8.465 1.00 86.50 122 TYR A CA 1
ATOM 976 C C . TYR A 1 122 ? 4.593 -9.197 -7.470 1.00 86.50 122 TYR A C 1
ATOM 978 O O . TYR A 1 122 ? 4.966 -9.386 -6.309 1.00 86.50 122 TYR A O 1
ATOM 986 N N . GLN A 1 123 ? 3.411 -9.625 -7.926 1.00 87.69 123 GLN A N 1
ATOM 987 C CA . GLN A 1 123 ? 2.443 -10.342 -7.087 1.00 87.69 123 GLN A CA 1
ATOM 988 C C . GLN A 1 123 ? 3.023 -11.649 -6.529 1.00 87.69 123 GLN A C 1
ATOM 990 O O . GLN A 1 123 ? 3.003 -11.855 -5.314 1.00 87.69 123 GLN A O 1
ATOM 995 N N . LYS A 1 124 ? 3.669 -12.470 -7.369 1.00 89.44 124 LYS A N 1
ATOM 996 C CA . LYS A 1 124 ? 4.361 -13.695 -6.914 1.00 89.44 124 LYS A CA 1
ATOM 997 C C . LYS A 1 124 ? 5.433 -13.406 -5.856 1.00 89.44 124 LYS A C 1
ATOM 999 O O . LYS A 1 124 ? 5.616 -14.180 -4.914 1.00 89.44 124 LYS A O 1
ATOM 1004 N N . HIS A 1 125 ? 6.161 -12.295 -5.982 1.00 87.69 125 HIS A N 1
ATOM 1005 C CA . HIS A 1 125 ? 7.149 -11.897 -4.977 1.00 87.69 125 HIS A CA 1
ATOM 1006 C C . HIS A 1 125 ? 6.504 -11.385 -3.683 1.00 87.69 125 HIS A C 1
ATOM 1008 O O . HIS A 1 125 ? 7.071 -11.620 -2.612 1.00 87.69 125 HIS A O 1
ATOM 1014 N N . ILE A 1 126 ? 5.351 -10.708 -3.753 1.00 88.38 126 ILE A N 1
ATOM 1015 C CA . ILE A 1 126 ? 4.591 -10.288 -2.566 1.00 88.38 126 ILE A CA 1
ATOM 1016 C C . ILE A 1 126 ? 4.152 -11.515 -1.772 1.00 88.38 126 ILE A C 1
ATOM 1018 O O . ILE A 1 126 ? 4.421 -11.567 -0.572 1.00 88.38 126 ILE A O 1
ATOM 1022 N N . GLU A 1 127 ? 3.555 -12.510 -2.429 1.00 87.00 127 GLU A N 1
ATOM 1023 C CA . GLU A 1 127 ? 3.098 -13.744 -1.776 1.00 87.00 127 GLU A CA 1
ATOM 1024 C C . GLU A 1 127 ? 4.247 -14.488 -1.085 1.00 87.00 127 GLU A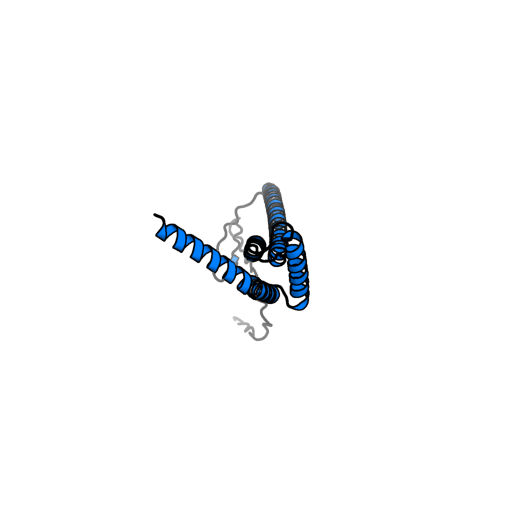 C 1
ATOM 1026 O O . GLU A 1 127 ? 4.098 -14.994 0.026 1.00 87.00 127 GLU A O 1
ATOM 1031 N N . LYS A 1 128 ? 5.425 -14.520 -1.718 1.00 90.56 128 LYS A N 1
ATOM 1032 C CA . LYS A 1 128 ? 6.563 -15.310 -1.234 1.00 90.56 128 LYS A CA 1
ATOM 1033 C C . LYS A 1 128 ? 7.427 -14.606 -0.184 1.00 90.56 128 LYS A C 1
ATOM 1035 O O . LYS A 1 128 ? 7.991 -15.269 0.685 1.00 90.56 128 LYS A O 1
ATOM 1040 N N . TYR A 1 129 ? 7.596 -13.288 -0.281 1.00 89.06 129 TYR A N 1
ATOM 1041 C CA . TYR A 1 129 ? 8.578 -12.537 0.520 1.00 89.06 129 TYR A CA 1
ATOM 1042 C C . TYR A 1 129 ? 7.997 -11.319 1.249 1.00 89.06 129 TYR A C 1
ATOM 1044 O O . TYR A 1 129 ? 8.713 -10.670 2.019 1.00 89.06 129 TYR A O 1
ATOM 1052 N N . GLY A 1 130 ? 6.730 -10.988 1.002 1.00 86.62 130 GLY A N 1
ATOM 1053 C CA . GLY A 1 130 ? 6.072 -9.787 1.501 1.00 86.62 130 GLY A CA 1
ATOM 1054 C C . GLY A 1 130 ? 6.410 -8.518 0.708 1.00 86.62 130 GLY A C 1
ATOM 1055 O O . GLY A 1 130 ? 7.411 -8.418 -0.008 1.00 86.62 130 GLY A O 1
ATOM 1056 N N . VAL A 1 131 ? 5.578 -7.491 0.892 1.00 84.75 131 VAL A N 1
ATOM 1057 C CA . VAL A 1 131 ? 5.570 -6.247 0.096 1.00 84.75 131 VAL A CA 1
ATOM 1058 C C . VAL A 1 131 ? 6.919 -5.523 0.070 1.00 84.75 131 VAL A C 1
ATOM 1060 O O . VAL A 1 131 ? 7.397 -5.116 -0.989 1.00 84.75 131 VAL A O 1
ATOM 1063 N N . LYS A 1 132 ? 7.568 -5.348 1.230 1.00 84.38 132 LYS A N 1
ATOM 1064 C CA . LYS A 1 132 ? 8.815 -4.562 1.317 1.00 84.38 132 LYS A CA 1
ATOM 1065 C C . LYS A 1 132 ? 9.933 -5.178 0.473 1.00 84.38 132 LYS A C 1
ATOM 1067 O O . LYS A 1 132 ? 10.637 -4.464 -0.239 1.00 84.38 132 LYS A O 1
ATOM 1072 N N . ARG A 1 133 ? 10.086 -6.503 0.544 1.00 87.38 133 ARG A N 1
ATOM 1073 C CA . ARG A 1 133 ? 11.147 -7.227 -0.164 1.00 87.38 133 ARG A CA 1
ATOM 1074 C C . ARG A 1 133 ? 10.808 -7.404 -1.642 1.00 87.38 133 ARG A C 1
ATOM 1076 O O . ARG A 1 133 ? 11.705 -7.268 -2.472 1.00 87.38 133 ARG A O 1
ATOM 1083 N N . ALA A 1 134 ? 9.526 -7.583 -1.965 1.00 87.94 134 ALA A N 1
ATOM 1084 C CA . ALA A 1 134 ? 9.031 -7.577 -3.337 1.00 87.94 134 ALA A CA 1
ATOM 1085 C C . ALA A 1 134 ? 9.350 -6.255 -4.055 1.00 87.94 134 ALA A C 1
ATOM 1087 O O . ALA A 1 134 ? 9.895 -6.284 -5.156 1.00 87.94 134 ALA A O 1
ATOM 1088 N N . ARG A 1 135 ? 9.130 -5.094 -3.414 1.00 86.31 135 ARG A N 1
ATOM 1089 C CA . ARG A 1 135 ? 9.459 -3.777 -4.005 1.00 86.31 135 ARG A CA 1
ATOM 1090 C C . ARG A 1 135 ? 10.937 -3.623 -4.329 1.00 86.31 135 ARG A C 1
ATOM 1092 O O . ARG A 1 135 ? 11.285 -3.107 -5.391 1.00 86.31 135 ARG A O 1
ATOM 1099 N N . TYR A 1 136 ? 11.804 -4.068 -3.424 1.00 88.25 136 TYR A N 1
ATOM 1100 C CA . TYR A 1 136 ? 13.245 -4.012 -3.640 1.00 88.25 136 TYR A CA 1
ATOM 1101 C C . TYR A 1 136 ? 13.680 -4.925 -4.794 1.00 88.25 136 TYR A C 1
ATOM 1103 O O . TYR A 1 136 ? 14.415 -4.486 -5.679 1.00 88.25 136 TYR A O 1
ATOM 1111 N N . MET A 1 137 ? 13.191 -6.170 -4.826 1.00 88.19 137 MET A N 1
ATOM 1112 C CA . MET A 1 137 ? 13.500 -7.111 -5.909 1.00 88.19 137 MET A CA 1
ATOM 1113 C C . MET A 1 137 ? 13.002 -6.608 -7.261 1.00 88.19 137 MET A C 1
ATOM 1115 O O . MET A 1 137 ? 13.763 -6.624 -8.226 1.00 88.19 137 MET A O 1
ATOM 1119 N N . TYR A 1 138 ? 11.773 -6.098 -7.308 1.00 85.88 138 TYR A N 1
ATOM 1120 C CA . TYR A 1 138 ? 11.195 -5.505 -8.506 1.00 85.88 138 TYR A CA 1
ATOM 1121 C C . TYR A 1 138 ? 12.030 -4.326 -9.005 1.00 85.88 138 TYR A C 1
ATOM 1123 O O . TYR A 1 138 ? 12.454 -4.309 -10.155 1.00 85.88 138 TYR A O 1
ATOM 1131 N N . SER A 1 139 ? 12.365 -3.383 -8.120 1.00 85.50 139 SER A N 1
ATOM 1132 C CA . SER A 1 139 ? 13.181 -2.215 -8.480 1.00 85.50 139 SER A CA 1
ATOM 1133 C C . SER A 1 139 ? 14.562 -2.627 -8.999 1.00 85.50 139 SER A C 1
ATOM 1135 O O . SER A 1 139 ? 15.037 -2.080 -9.990 1.00 85.50 139 SER A O 1
ATOM 1137 N N . SER A 1 140 ? 15.193 -3.625 -8.374 1.00 87.81 140 SER A N 1
ATOM 1138 C CA . SER A 1 140 ? 16.485 -4.164 -8.811 1.00 87.81 140 SER A CA 1
ATOM 1139 C C . SER A 1 140 ? 16.399 -4.843 -10.183 1.00 87.81 140 SER A C 1
ATOM 1141 O O . SER A 1 140 ? 17.248 -4.599 -11.040 1.00 87.81 140 SER A O 1
ATOM 1143 N N . GLN A 1 141 ? 15.355 -5.640 -10.437 1.00 85.62 141 GLN A N 1
ATOM 1144 C CA . GLN A 1 141 ? 15.131 -6.280 -11.739 1.00 85.62 141 GLN A CA 1
ATOM 1145 C C . GLN A 1 141 ? 14.856 -5.257 -12.841 1.00 85.62 141 GLN A C 1
ATOM 1147 O O . GLN A 1 141 ? 15.425 -5.370 -13.929 1.00 85.62 141 GLN A O 1
ATOM 1152 N N . VAL A 1 142 ? 14.046 -4.236 -12.546 1.00 84.88 142 VAL A N 1
ATOM 1153 C CA . VAL A 1 142 ? 13.788 -3.129 -13.469 1.00 84.88 142 VAL A CA 1
ATOM 1154 C C . VAL A 1 142 ? 15.087 -2.391 -13.765 1.00 84.88 142 VAL A C 1
ATOM 1156 O O . VAL A 1 142 ? 15.427 -2.261 -14.930 1.00 84.88 142 VAL A O 1
ATOM 1159 N N . ILE A 1 143 ? 15.877 -1.994 -12.762 1.00 84.50 143 ILE A N 1
ATOM 1160 C CA . ILE A 1 143 ? 17.163 -1.305 -12.984 1.00 84.50 143 ILE A CA 1
ATOM 1161 C C . ILE A 1 143 ? 18.142 -2.182 -13.774 1.00 84.50 143 ILE A C 1
ATOM 1163 O O . ILE A 1 143 ? 18.821 -1.686 -14.670 1.00 84.50 143 ILE A O 1
ATOM 1167 N N . ARG A 1 144 ? 18.216 -3.484 -13.484 1.00 86.25 144 ARG A N 1
ATOM 1168 C CA . ARG A 1 144 ? 19.117 -4.409 -14.184 1.00 86.25 144 ARG A CA 1
ATOM 1169 C C . ARG A 1 144 ? 18.731 -4.597 -15.651 1.00 86.25 144 ARG A C 1
ATOM 1171 O O . ARG A 1 144 ? 19.618 -4.681 -16.496 1.00 86.25 144 ARG A O 1
ATOM 1178 N N . SER A 1 145 ? 17.434 -4.646 -15.943 1.00 82.12 145 SER A N 1
ATOM 1179 C CA . SER A 1 145 ? 16.912 -4.836 -17.304 1.00 82.12 145 SER A CA 1
ATOM 1180 C C . SER A 1 145 ? 16.913 -3.526 -18.096 1.00 82.12 145 SER A C 1
ATOM 1182 O O . SER A 1 145 ? 17.320 -3.491 -19.254 1.00 82.12 145 SER A O 1
ATOM 1184 N N . ALA A 1 146 ? 16.523 -2.429 -17.449 1.00 80.81 146 ALA A N 1
ATOM 1185 C CA . ALA A 1 146 ? 16.471 -1.091 -18.022 1.00 80.81 146 ALA A CA 1
ATOM 1186 C C . ALA A 1 146 ? 17.856 -0.452 -18.158 1.00 80.81 146 ALA A C 1
ATOM 1188 O O . ALA A 1 146 ? 18.056 0.343 -19.064 1.00 80.81 146 ALA A O 1
ATOM 1189 N N . GLY A 1 147 ? 18.819 -0.774 -17.292 1.00 83.69 147 GLY A N 1
ATOM 1190 C CA . GLY A 1 147 ? 20.116 -0.096 -17.210 1.00 83.69 147 GLY A CA 1
ATOM 1191 C C . GLY A 1 147 ? 20.875 -0.020 -18.541 1.00 83.69 147 GLY A C 1
ATOM 1192 O O . GLY A 1 147 ? 21.202 1.087 -18.975 1.00 83.69 147 GLY A O 1
ATOM 1193 N N . PRO A 1 148 ? 21.120 -1.146 -19.237 1.00 83.88 148 PRO A N 1
ATOM 1194 C CA . PRO A 1 148 ? 21.803 -1.133 -20.532 1.00 83.88 148 PRO A CA 1
ATOM 1195 C C . PRO A 1 148 ? 21.043 -0.337 -21.602 1.00 83.88 148 PRO A C 1
ATOM 1197 O O . PRO A 1 148 ? 21.651 0.385 -22.389 1.00 83.88 148 PRO A O 1
ATOM 1200 N N . LEU A 1 149 ? 19.712 -0.431 -21.610 1.00 80.44 149 LEU A N 1
ATOM 1201 C CA . LEU A 1 149 ? 18.855 0.262 -22.574 1.00 80.44 149 LEU A CA 1
ATOM 1202 C C . LEU A 1 149 ? 18.801 1.772 -22.305 1.00 80.44 149 LEU A C 1
ATOM 1204 O O . LEU A 1 149 ? 18.944 2.577 -23.226 1.00 80.44 149 LEU A O 1
ATOM 1208 N N . LEU A 1 150 ? 18.684 2.159 -21.035 1.00 79.50 150 LEU A N 1
ATOM 1209 C CA . LEU A 1 150 ? 18.729 3.541 -20.574 1.00 79.50 150 LEU A CA 1
ATOM 1210 C C . LEU A 1 150 ? 20.085 4.173 -20.913 1.00 79.50 150 LEU A C 1
ATOM 1212 O O . LEU A 1 150 ? 20.138 5.305 -21.385 1.00 79.50 150 LEU A O 1
ATOM 1216 N N . TRP A 1 151 ? 21.181 3.426 -20.760 1.00 84.44 151 TRP A N 1
ATOM 1217 C CA . TRP A 1 151 ? 22.522 3.882 -21.130 1.00 84.44 151 TRP A CA 1
ATOM 1218 C C . TRP A 1 151 ? 22.654 4.177 -22.628 1.00 84.44 151 TRP A C 1
ATOM 1220 O O . TRP A 1 151 ? 23.231 5.194 -23.020 1.00 84.44 151 TRP A O 1
ATOM 1230 N N . VAL A 1 152 ? 22.085 3.320 -23.479 1.00 84.38 152 VAL A N 1
ATOM 1231 C CA . VAL A 1 152 ? 22.052 3.551 -24.931 1.00 84.38 152 VAL A CA 1
ATOM 1232 C C . VAL A 1 152 ? 21.203 4.779 -25.271 1.00 84.38 152 VAL A C 1
ATOM 1234 O O . VAL A 1 152 ? 21.626 5.597 -26.090 1.00 84.38 152 VAL A O 1
ATOM 1237 N N . ALA A 1 153 ? 20.047 4.953 -24.625 1.00 80.31 153 ALA A N 1
ATOM 1238 C CA . ALA A 1 153 ? 19.194 6.126 -24.819 1.00 80.31 153 ALA A CA 1
ATOM 1239 C C . ALA A 1 153 ? 19.904 7.431 -24.413 1.00 80.31 153 ALA A C 1
ATOM 1241 O O . ALA A 1 153 ? 19.902 8.398 -25.177 1.00 80.31 153 ALA A O 1
ATOM 1242 N N . ILE A 1 154 ? 20.592 7.435 -23.266 1.00 85.25 154 ILE A N 1
ATOM 1243 C CA . ILE A 1 154 ? 21.392 8.575 -22.792 1.00 85.25 154 ILE A CA 1
ATOM 1244 C C . ILE A 1 154 ? 22.492 8.922 -23.799 1.00 85.25 154 ILE A C 1
ATOM 1246 O O . ILE A 1 154 ? 22.657 10.091 -24.142 1.00 85.25 154 ILE A O 1
ATOM 1250 N N . LYS A 1 155 ? 23.215 7.926 -24.331 1.00 88.19 155 LYS A N 1
ATOM 1251 C CA . LYS A 1 155 ? 24.245 8.162 -25.358 1.00 88.19 155 LYS A CA 1
ATOM 1252 C C . LYS A 1 155 ? 23.673 8.801 -26.622 1.00 88.19 155 LYS A C 1
ATOM 1254 O O . LYS A 1 155 ? 24.298 9.702 -27.177 1.00 88.19 155 LYS A O 1
ATOM 1259 N N . ARG A 1 156 ? 22.491 8.367 -27.068 1.00 83.81 156 ARG A N 1
ATOM 1260 C CA . ARG A 1 156 ? 21.816 8.961 -28.234 1.00 83.81 156 ARG A CA 1
ATOM 1261 C C . ARG A 1 156 ? 21.435 10.419 -27.980 1.00 83.81 156 ARG A C 1
ATOM 1263 O O . ARG A 1 156 ? 21.725 11.264 -28.818 1.00 83.81 156 ARG A O 1
ATOM 1270 N N . LEU A 1 157 ? 20.865 10.726 -26.816 1.00 85.75 157 LEU A N 1
ATOM 1271 C CA . LEU A 1 157 ? 20.533 12.103 -26.435 1.00 85.75 157 LEU A CA 1
ATOM 1272 C C . LEU A 1 157 ? 21.777 12.987 -26.304 1.00 85.75 157 LEU A C 1
ATOM 1274 O O . LEU A 1 157 ? 21.765 14.123 -26.767 1.00 85.75 157 LEU A O 1
ATOM 1278 N N . ALA A 1 158 ? 22.861 12.463 -25.730 1.00 89.56 158 ALA A N 1
ATOM 1279 C CA . ALA A 1 158 ? 24.125 13.183 -25.618 1.00 89.56 158 ALA A CA 1
ATOM 1280 C C . ALA A 1 158 ? 24.697 13.543 -26.998 1.00 89.56 158 ALA A C 1
ATOM 1282 O O . ALA A 1 158 ? 25.126 14.676 -27.197 1.00 89.56 158 ALA A O 1
ATOM 1283 N N . LEU A 1 159 ? 24.650 12.621 -27.968 1.00 90.56 159 LEU A N 1
ATOM 1284 C CA . LEU A 1 159 ? 25.077 12.897 -29.344 1.00 90.56 159 LEU A CA 1
ATOM 1285 C C . LEU A 1 159 ? 24.209 13.964 -30.017 1.00 90.56 159 LEU A C 1
ATOM 1287 O O . LEU A 1 159 ? 24.751 14.854 -30.668 1.00 90.56 159 LEU A O 1
ATOM 1291 N N . VAL A 1 160 ? 22.887 13.913 -29.831 1.00 90.12 160 VAL A N 1
ATOM 1292 C CA . VAL A 1 160 ? 21.967 14.928 -30.369 1.00 90.12 160 VAL A CA 1
ATOM 1293 C C . VAL A 1 160 ? 22.251 16.299 -29.756 1.00 90.12 160 VAL A C 1
ATOM 1295 O O . VAL A 1 160 ? 22.375 17.271 -30.491 1.00 90.12 160 VAL A O 1
ATOM 1298 N N . LEU A 1 161 ? 22.422 16.386 -28.435 1.00 90.31 161 LEU A N 1
ATOM 1299 C CA . LEU A 1 161 ? 22.723 17.642 -27.739 1.00 90.31 161 LEU A CA 1
ATOM 1300 C C . LEU A 1 161 ? 24.073 18.236 -28.157 1.00 90.31 161 LEU A C 1
ATOM 1302 O O . LEU A 1 161 ? 24.174 19.442 -28.377 1.00 90.31 161 LEU A O 1
ATOM 1306 N N . VAL A 1 162 ? 25.105 17.397 -28.281 1.00 91.56 162 VAL A N 1
ATOM 1307 C CA . VAL A 1 162 ? 26.428 17.827 -28.755 1.00 91.56 162 VAL A CA 1
ATOM 1308 C C . VAL A 1 162 ? 26.349 18.292 -30.207 1.00 91.56 162 VAL A C 1
ATOM 1310 O O . VAL A 1 162 ? 26.874 19.356 -30.523 1.00 91.56 162 VAL A O 1
ATOM 1313 N N . GLY A 1 163 ? 25.649 17.548 -31.069 1.00 86.75 163 GLY A N 1
ATOM 1314 C CA . GLY A 1 163 ? 25.422 17.932 -32.461 1.00 86.75 163 GLY A CA 1
ATOM 1315 C C . GLY A 1 163 ? 24.686 19.265 -32.585 1.00 86.75 163 GLY A C 1
ATOM 1316 O O . GLY A 1 163 ? 25.114 20.123 -33.347 1.00 86.75 163 GLY A O 1
ATOM 1317 N N . TRP A 1 164 ? 23.649 19.485 -31.771 1.00 87.81 164 TRP A N 1
ATOM 1318 C CA . TRP A 1 164 ? 22.863 20.719 -31.802 1.00 87.81 164 TRP A CA 1
ATOM 1319 C C . TRP A 1 164 ? 23.685 21.945 -31.386 1.00 87.81 164 TRP A C 1
ATOM 1321 O O . TRP A 1 164 ? 23.556 23.005 -31.994 1.00 87.81 164 TRP A O 1
ATOM 1331 N N . LYS A 1 165 ? 24.593 21.775 -30.414 1.00 88.25 165 LYS A N 1
ATOM 1332 C CA . LYS A 1 165 ? 25.531 22.815 -29.961 1.00 88.25 165 LYS A CA 1
ATOM 1333 C C . LYS A 1 165 ? 26.618 23.158 -30.994 1.00 88.25 165 LYS A C 1
ATOM 1335 O O . LYS A 1 165 ? 27.217 24.219 -30.894 1.00 88.25 165 LYS A O 1
ATOM 1340 N N . LEU A 1 166 ? 26.903 22.272 -31.949 1.00 83.31 166 LEU A N 1
ATOM 1341 C CA . LEU A 1 166 ? 27.891 22.497 -33.015 1.00 83.31 166 LEU A CA 1
ATOM 1342 C C . LEU A 1 166 ? 27.302 23.197 -34.250 1.00 83.31 166 LEU A C 1
ATOM 1344 O O . LEU A 1 166 ? 28.058 23.712 -35.067 1.00 83.31 166 LEU A O 1
ATOM 1348 N N . THR A 1 167 ? 25.976 23.201 -34.399 1.00 80.56 167 THR A N 1
ATOM 1349 C CA . THR A 1 167 ? 25.266 23.773 -35.559 1.00 80.56 167 THR A CA 1
ATOM 1350 C C . THR A 1 167 ? 24.612 25.137 -35.313 1.00 80.56 167 THR A C 1
ATOM 1352 O O . THR A 1 167 ? 24.023 25.676 -36.247 1.00 80.56 167 THR A O 1
ATOM 1355 N N . GLY A 1 168 ? 24.672 25.677 -34.092 1.00 67.06 168 GLY A N 1
ATOM 1356 C CA . GLY A 1 168 ? 24.148 27.004 -33.734 1.00 67.06 168 GLY A CA 1
ATOM 1357 C C . GLY A 1 168 ? 25.258 27.934 -33.282 1.00 67.06 168 GLY A C 1
ATOM 1358 O O . GLY A 1 168 ? 25.209 29.116 -33.678 1.00 67.06 168 GLY A O 1
#

Secondary structure (DSSP, 8-state):
--------TT-------------EEEEETTEEEEEEEETTEEEEE------HHHHHHHHHHHHHHHHHHHHHHHHHHHHHHHHHHHHHHHHHSPPHHHHHHHHHHS-HHHHHHHHHHHHHHHHHHHHHH-HHHHHHHHHHHHHHHHHHHHHHHHHHHHHHHHHHHH--

Radius of gyration: 37.86 Å; chains: 1; bounding box: 69×42×118 Å

InterPro domains:
  IPR047699 Transporter permease, putative, prefix domain [NF03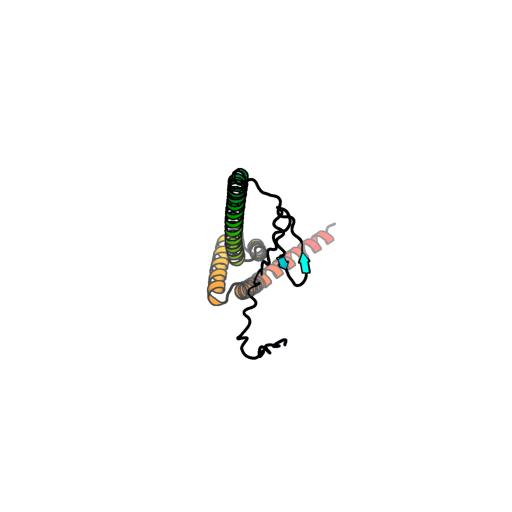8404] (94-149)

Foldseek 3Di:
DDDDDDDDPPPDDDDPPPVDFDWDWDDDDPATFTFTQDPNDTDGDRPDPPDPVCVVVVVVVVVVVVVVVVVVVVVVVVVVVVVVVVVVVVLLDADPVLLVLQPVQDPPVCSVVVNVVLSVQLNVCCVVPNSVVSNVVSVVVSCVVSVVSVVVVVVVVVVVVVVVVVVD

Sequence (168 aa):
MSTKNKVNPRELGPKHELGGVSTIGKMTSGHKIETVLFNGTVEFVEVERINPRDIDKIFAKKRKEHRRLINTIKQLEELERNDTKLSEEIKNHPPSWAEKILCIITPHEKCDAVLGDFSELYQKHIEKYGVKRARYMYSSQVIRSAGPLLWVAIKRLALVLVGWKLTG

pLDDT: mean 77.26, std 15.17, range [40.06, 97.12]

Organism: NCBI:txid442121